Protein AF-A0A1B9JZG5-F1 (afdb_monomer_lite)

Structure (mmCIF, N/CA/C/O backbone):
data_AF-A0A1B9JZG5-F1
#
_entry.id   AF-A0A1B9JZG5-F1
#
loop_
_atom_site.group_PDB
_atom_site.id
_atom_site.type_symbol
_atom_site.label_atom_id
_atom_site.label_alt_id
_atom_site.label_comp_id
_atom_site.label_asym_id
_atom_site.label_entity_id
_atom_site.label_seq_id
_atom_site.pdbx_PDB_ins_code
_atom_site.Cartn_x
_atom_site.Cartn_y
_atom_site.Cartn_z
_atom_site.occupancy
_atom_site.B_iso_or_equiv
_atom_site.auth_seq_id
_atom_site.auth_comp_id
_atom_site.auth_asym_id
_atom_site.auth_atom_id
_atom_site.pdbx_PDB_model_num
ATOM 1 N N . MET A 1 1 ? -27.892 7.464 55.481 1.00 60.84 1 MET A N 1
ATOM 2 C CA . MET A 1 1 ? -28.217 8.012 54.138 1.00 60.84 1 MET A CA 1
ATOM 3 C C . MET A 1 1 ? -26.987 8.410 53.299 1.00 60.84 1 MET A C 1
ATOM 5 O O . MET A 1 1 ? -27.102 8.443 52.082 1.00 60.84 1 MET A O 1
ATOM 9 N N . ILE A 1 2 ? -25.809 8.660 53.899 1.00 65.62 2 ILE A N 1
ATOM 10 C CA . ILE A 1 2 ? -24.565 9.048 53.191 1.00 65.62 2 ILE A CA 1
ATOM 11 C C . ILE A 1 2 ? -23.914 7.903 52.380 1.00 65.62 2 ILE A C 1
ATOM 13 O O . ILE A 1 2 ? -23.445 8.138 51.269 1.00 65.62 2 ILE A O 1
ATOM 17 N N . PHE A 1 3 ? -23.940 6.662 52.880 1.00 61.81 3 PHE A N 1
ATOM 18 C CA . PHE A 1 3 ? -23.239 5.518 52.268 1.00 61.81 3 PHE A CA 1
ATOM 19 C C . PHE A 1 3 ? -23.715 5.190 50.837 1.00 61.81 3 PHE A C 1
ATOM 21 O O . PHE A 1 3 ? -22.912 4.979 49.935 1.00 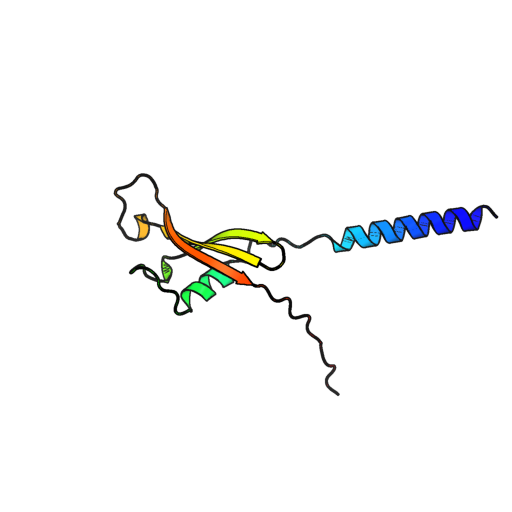61.81 3 PHE A O 1
ATOM 28 N N . ASN A 1 4 ? -25.028 5.272 50.592 1.00 69.12 4 ASN A N 1
ATOM 29 C CA . ASN A 1 4 ? -25.622 5.034 49.269 1.00 69.12 4 ASN A CA 1
ATOM 30 C C . ASN A 1 4 ? -25.268 6.126 48.242 1.00 69.12 4 ASN A C 1
ATOM 32 O O . ASN A 1 4 ? -25.339 5.907 47.034 1.00 69.12 4 ASN A O 1
ATOM 36 N N . ARG A 1 5 ? -24.894 7.319 48.720 1.00 72.38 5 ARG A N 1
ATOM 37 C CA . ARG A 1 5 ? -24.488 8.450 47.881 1.00 72.38 5 ARG A CA 1
ATOM 38 C C . ARG A 1 5 ? -23.049 8.279 47.388 1.00 72.38 5 ARG A C 1
ATOM 40 O O . ARG A 1 5 ? -22.793 8.517 46.213 1.00 72.38 5 ARG A O 1
ATOM 47 N N . PHE A 1 6 ? -22.160 7.784 48.251 1.00 75.62 6 PHE A N 1
ATOM 48 C CA . PHE A 1 6 ? -20.779 7.442 47.894 1.00 75.62 6 PHE A CA 1
A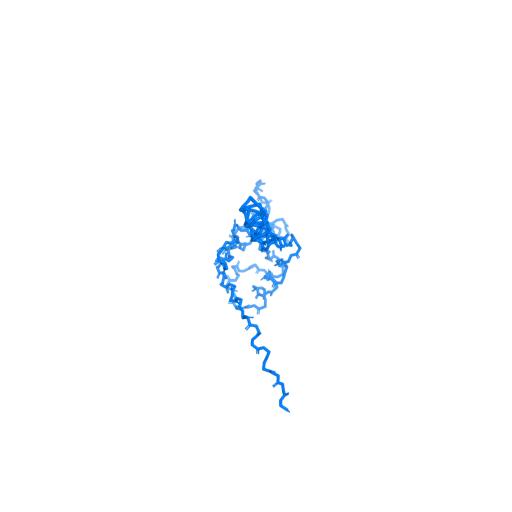TOM 49 C C . PHE A 1 6 ? -20.702 6.251 46.934 1.00 75.62 6 PHE A C 1
ATOM 51 O O . PHE A 1 6 ? -20.001 6.320 45.928 1.00 75.62 6 PHE A O 1
ATOM 58 N N . LEU A 1 7 ? -21.480 5.192 47.185 1.00 82.00 7 LEU A N 1
ATOM 59 C CA . LEU A 1 7 ? -21.484 4.003 46.327 1.00 82.00 7 LEU A CA 1
ATOM 60 C C . LEU A 1 7 ? -21.931 4.326 44.891 1.00 82.00 7 LEU A C 1
ATOM 62 O O . LEU A 1 7 ? -21.326 3.852 43.934 1.00 82.00 7 LEU A O 1
ATOM 66 N N . LYS A 1 8 ? -22.942 5.192 44.729 1.00 81.75 8 LYS A N 1
ATOM 67 C CA . LYS A 1 8 ? -23.388 5.656 43.407 1.00 81.75 8 LYS A CA 1
ATOM 68 C C . LYS A 1 8 ? -22.324 6.467 42.669 1.00 81.75 8 LYS A C 1
ATOM 70 O O . LYS A 1 8 ? -22.204 6.311 41.462 1.00 81.75 8 LYS A O 1
ATOM 75 N N . GLN A 1 9 ? -21.556 7.306 43.367 1.00 84.06 9 GLN A N 1
ATOM 76 C CA . GLN A 1 9 ? -20.478 8.088 42.749 1.00 84.06 9 GLN A CA 1
ATOM 77 C C . GLN A 1 9 ? -19.325 7.198 42.279 1.00 84.06 9 GLN A C 1
ATOM 79 O O . GLN A 1 9 ? -18.827 7.382 41.172 1.00 84.06 9 GLN A O 1
ATOM 84 N N . ILE A 1 10 ? -18.954 6.196 43.079 1.00 87.81 10 ILE A N 1
ATOM 85 C CA . ILE A 1 10 ? -17.937 5.207 42.703 1.00 87.81 10 ILE A CA 1
ATOM 86 C C . ILE A 1 10 ? -18.406 4.389 41.496 1.00 87.81 10 ILE A C 1
ATOM 88 O O . ILE A 1 10 ? -17.649 4.214 40.548 1.00 87.81 10 ILE A O 1
ATOM 92 N N . LEU A 1 11 ? -19.668 3.950 41.482 1.00 87.19 11 LEU A N 1
ATOM 93 C CA . LEU A 1 11 ? -20.234 3.219 40.347 1.00 87.19 11 LEU A CA 1
ATOM 94 C C . LEU A 1 11 ? -20.232 4.064 39.063 1.00 87.19 11 LEU A C 1
ATOM 96 O O . LEU A 1 11 ? -19.922 3.555 37.990 1.00 87.19 11 LEU A O 1
ATOM 100 N N . PHE A 1 12 ? -20.531 5.360 39.179 1.00 83.25 12 PHE A N 1
ATOM 101 C CA . PHE A 1 12 ? -20.501 6.290 38.050 1.00 83.25 12 PHE A CA 1
ATOM 102 C C . PHE A 1 12 ? -19.079 6.493 37.513 1.00 83.25 12 PHE A C 1
ATOM 104 O O . PHE A 1 12 ? -18.876 6.498 36.304 1.00 83.25 12 PHE A O 1
ATOM 111 N N . LEU A 1 13 ? -18.087 6.596 38.403 1.00 81.31 13 LEU A N 1
ATOM 112 C CA . LEU A 1 13 ? -16.672 6.685 38.035 1.00 81.31 13 LEU A CA 1
ATOM 113 C C . LEU A 1 13 ? -16.175 5.407 37.355 1.00 81.31 13 LEU A C 1
ATOM 115 O O . LEU A 1 13 ? -15.497 5.490 36.337 1.00 81.31 13 LEU A O 1
ATOM 119 N N . ILE A 1 14 ? -16.549 4.233 37.867 1.00 85.44 14 ILE A N 1
ATOM 120 C CA . ILE A 1 14 ? -16.192 2.946 37.253 1.00 85.44 14 ILE A CA 1
ATOM 121 C C . ILE A 1 14 ? -16.808 2.832 35.856 1.00 85.44 14 ILE A C 1
ATOM 123 O O . ILE A 1 14 ? -16.119 2.430 34.924 1.00 85.44 14 ILE A O 1
ATOM 127 N N . LEU A 1 15 ? -18.072 3.234 35.686 1.00 78.88 15 LEU A N 1
ATOM 128 C CA . LEU A 1 15 ? -18.734 3.243 34.381 1.00 78.88 15 LEU A CA 1
ATOM 129 C C . LEU A 1 15 ? -18.027 4.184 33.392 1.00 78.88 15 LEU A C 1
ATOM 131 O O . LEU A 1 15 ? -17.844 3.833 32.229 1.00 78.88 15 LEU A O 1
ATOM 135 N N . PHE A 1 16 ? -17.588 5.350 33.868 1.00 73.44 16 PHE A N 1
ATOM 136 C CA . PHE A 1 16 ? -16.868 6.333 33.060 1.00 73.44 16 PHE A CA 1
ATOM 137 C C . PHE A 1 16 ? -15.489 5.819 32.621 1.00 73.44 16 PHE A C 1
ATOM 139 O O . PHE A 1 16 ? -15.106 5.956 31.462 1.00 73.44 16 PHE A O 1
ATOM 146 N N . VAL A 1 17 ? -14.766 5.155 33.527 1.00 74.19 17 VAL A N 1
ATOM 147 C CA . VAL A 1 17 ? -13.475 4.519 33.227 1.00 74.19 17 VAL A CA 1
ATOM 148 C C . VAL A 1 17 ? -13.654 3.338 32.269 1.00 74.19 17 VAL A C 1
ATOM 150 O O . VAL A 1 17 ? -12.850 3.171 31.357 1.00 74.19 17 VAL A O 1
ATOM 153 N N . PHE A 1 18 ? -14.729 2.558 32.411 1.00 69.44 18 PHE A N 1
ATOM 154 C CA . PHE A 1 18 ? -15.016 1.437 31.515 1.00 69.44 18 PHE A CA 1
ATOM 155 C C . PHE A 1 18 ? -15.214 1.908 30.070 1.00 69.44 18 PHE A C 1
ATOM 157 O O . PHE A 1 18 ? -14.655 1.303 29.163 1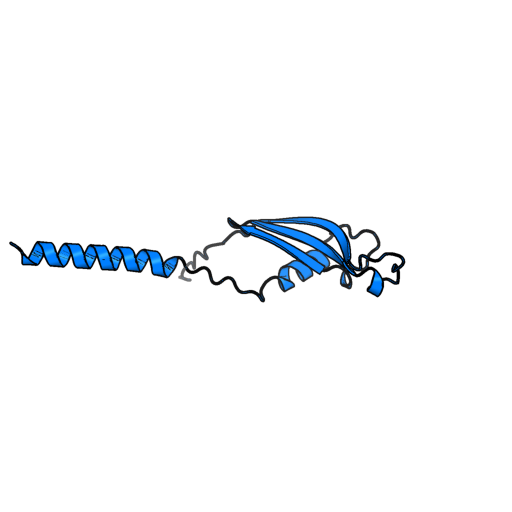.00 69.44 18 PHE A O 1
ATOM 164 N N . GLN A 1 19 ? -15.924 3.020 29.842 1.00 64.31 19 GLN A N 1
ATOM 165 C CA . GLN A 1 19 ? -16.089 3.580 28.494 1.00 64.31 19 GLN A CA 1
ATOM 166 C C . GLN A 1 19 ? -14.770 4.057 27.870 1.00 64.31 19 GLN A C 1
ATOM 168 O O . GLN A 1 19 ? -14.571 3.881 26.672 1.00 64.31 19 GLN A O 1
ATOM 173 N N . ALA A 1 20 ? -13.853 4.611 28.666 1.00 61.12 20 ALA A N 1
ATOM 174 C CA . ALA A 1 20 ? -12.564 5.086 28.166 1.00 61.12 20 ALA A CA 1
ATOM 175 C C . ALA A 1 20 ? -11.607 3.945 27.768 1.00 61.12 20 ALA A C 1
ATOM 177 O O . ALA A 1 20 ? -10.783 4.120 26.876 1.00 61.12 20 ALA A O 1
ATOM 178 N N . ILE A 1 21 ? -11.714 2.770 28.400 1.00 61.72 21 ILE A N 1
ATOM 179 C CA . ILE A 1 21 ? -10.820 1.631 28.129 1.00 61.72 21 ILE A CA 1
ATOM 180 C C . ILE A 1 21 ? -11.111 0.984 26.762 1.00 61.72 21 ILE A C 1
ATOM 182 O O . ILE A 1 21 ? -10.176 0.553 26.090 1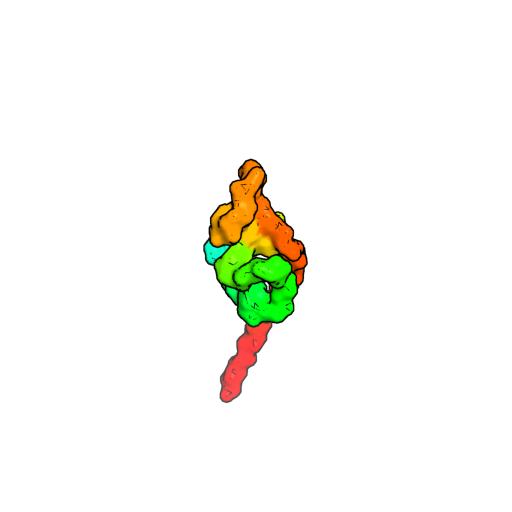.00 61.72 21 ILE A O 1
ATOM 186 N N . TRP A 1 22 ? -12.372 0.963 26.312 1.00 56.06 22 TRP A N 1
ATOM 187 C CA . TRP A 1 22 ? -12.754 0.405 25.002 1.00 56.06 22 TRP A CA 1
ATOM 188 C C . TRP A 1 22 ? -12.430 1.319 23.809 1.00 56.06 22 TRP A C 1
ATOM 190 O O . TRP A 1 22 ? -12.588 0.893 22.671 1.00 56.06 22 TRP A O 1
ATOM 200 N N . ALA A 1 23 ? -11.974 2.553 24.046 1.00 56.16 23 ALA A N 1
ATOM 201 C CA . ALA A 1 23 ? -11.689 3.529 22.992 1.00 56.16 23 ALA A CA 1
ATOM 202 C C . ALA A 1 23 ? -10.261 3.446 22.417 1.00 56.16 23 ALA A C 1
ATOM 204 O O . ALA A 1 23 ? -9.898 4.256 21.569 1.00 56.16 23 ALA A O 1
ATOM 205 N N . ASN A 1 24 ? -9.438 2.494 22.865 1.00 51.34 24 ASN A N 1
ATOM 206 C CA . ASN A 1 24 ? -8.095 2.318 22.318 1.00 51.34 24 ASN A CA 1
ATOM 207 C C . ASN A 1 24 ? -8.156 1.431 21.073 1.00 51.34 24 ASN A C 1
ATOM 209 O O . ASN A 1 24 ? -8.085 0.205 21.154 1.00 51.34 24 ASN A O 1
ATOM 213 N N . GLU A 1 25 ? -8.302 2.070 19.918 1.00 59.22 25 GLU A N 1
ATOM 214 C CA . GLU A 1 25 ? -8.069 1.446 18.624 1.00 59.22 25 GLU A CA 1
ATOM 215 C C . GLU A 1 25 ? -6.599 1.017 18.543 1.00 59.22 25 GLU A C 1
ATOM 217 O O . GLU A 1 25 ? -5.679 1.816 18.741 1.00 59.22 25 GLU A O 1
ATOM 222 N N . ILE A 1 26 ? -6.366 -0.274 18.307 1.00 52.22 26 ILE A N 1
ATOM 223 C CA . ILE A 1 26 ? -5.031 -0.797 18.024 1.00 52.22 26 ILE A CA 1
ATOM 224 C C . ILE A 1 26 ? -4.691 -0.332 16.607 1.00 52.22 26 ILE A C 1
ATOM 226 O O . ILE A 1 26 ? -4.928 -1.049 15.637 1.00 52.22 26 ILE A O 1
ATOM 230 N N . VAL A 1 27 ? -4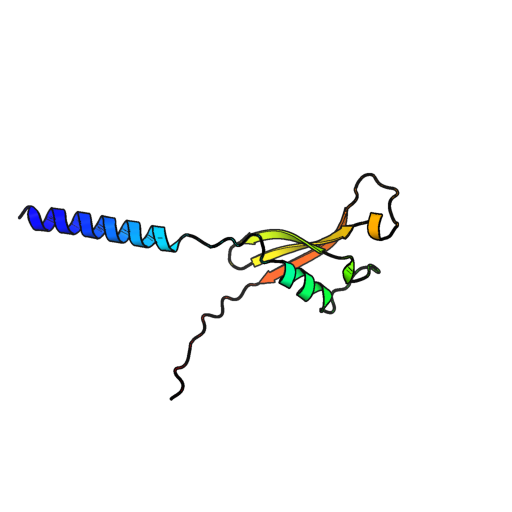.166 0.887 16.481 1.00 51.09 27 VAL A N 1
ATOM 231 C CA . VAL A 1 27 ? -3.565 1.361 15.232 1.00 51.09 27 VAL A CA 1
ATOM 232 C C . VAL A 1 27 ? -2.289 0.555 15.052 1.00 51.09 27 VAL A C 1
ATOM 234 O O . VAL A 1 27 ? -1.261 0.851 15.657 1.00 51.09 27 VAL A O 1
ATOM 237 N N . ASN A 1 28 ? -2.390 -0.540 14.305 1.00 54.09 28 ASN A N 1
ATOM 238 C CA . ASN A 1 28 ? -1.279 -1.440 14.061 1.00 54.09 28 ASN A CA 1
ATOM 239 C C . ASN A 1 28 ? -0.474 -0.874 12.876 1.00 54.09 28 ASN A C 1
ATOM 241 O O . ASN A 1 28 ? -0.957 -0.932 11.743 1.00 54.09 28 ASN A O 1
ATOM 245 N N . PRO A 1 29 ? 0.729 -0.306 13.092 1.00 53.00 29 PRO A N 1
ATOM 246 C CA . PRO A 1 29 ? 1.490 0.381 12.044 1.00 53.00 29 PRO A CA 1
ATOM 247 C C . PRO A 1 29 ? 2.017 -0.562 10.944 1.00 53.00 29 PRO A C 1
ATOM 249 O O . PRO A 1 29 ? 2.584 -0.093 9.962 1.00 53.00 29 PRO A O 1
ATOM 252 N N . GLU A 1 30 ? 1.822 -1.877 11.088 1.00 53.09 30 GLU A N 1
ATOM 253 C CA . GLU A 1 30 ? 2.328 -2.918 10.183 1.00 53.09 30 GLU A CA 1
ATOM 254 C C . GLU A 1 30 ? 1.263 -3.523 9.242 1.00 53.09 30 GLU A C 1
ATOM 256 O O . GLU A 1 30 ? 1.560 -4.441 8.483 1.00 53.09 30 GLU A O 1
ATOM 261 N N . CYS A 1 31 ? 0.010 -3.054 9.250 1.00 63.88 31 CYS A N 1
ATOM 262 C CA . CYS A 1 31 ? -1.094 -3.813 8.648 1.00 63.88 31 CYS A CA 1
ATOM 263 C C . CYS A 1 31 ? -1.645 -3.285 7.312 1.00 63.88 31 CYS A C 1
ATOM 265 O O . CYS A 1 31 ? -2.816 -3.512 7.061 1.00 63.88 31 CYS A O 1
ATOM 267 N N . TYR A 1 32 ? -0.881 -2.644 6.418 1.00 73.56 32 TYR A N 1
ATOM 268 C CA . TYR A 1 32 ? -1.419 -2.256 5.088 1.00 73.56 32 TYR A CA 1
ATOM 269 C C . TYR A 1 32 ? -0.727 -2.902 3.887 1.00 73.56 32 TYR A C 1
ATOM 271 O O . TYR A 1 32 ? -1.172 -2.713 2.754 1.00 73.56 32 TYR A O 1
ATOM 279 N N . ASP A 1 33 ? 0.285 -3.741 4.109 1.00 80.19 33 ASP A N 1
ATOM 280 C CA . ASP A 1 33 ? 0.928 -4.503 3.031 1.00 80.19 33 ASP A CA 1
ATOM 281 C C . ASP A 1 33 ? -0.082 -5.370 2.269 1.00 80.19 33 ASP A C 1
ATOM 283 O O . ASP A 1 33 ? -0.012 -5.503 1.046 1.00 80.19 33 ASP A O 1
ATOM 287 N N . TYR A 1 34 ? -1.097 -5.881 2.974 1.00 82.31 34 TYR A N 1
ATOM 288 C CA . TYR A 1 34 ? -2.184 -6.630 2.353 1.00 82.31 34 TYR A CA 1
ATOM 289 C C . TYR A 1 34 ? -2.969 -5.784 1.337 1.00 82.31 34 TYR A C 1
ATOM 291 O O . TYR A 1 34 ? -3.373 -6.309 0.303 1.00 82.31 34 TYR A O 1
ATOM 299 N N . LEU A 1 35 ? -3.171 -4.481 1.584 1.00 84.75 35 LEU A N 1
ATOM 300 C CA . LEU A 1 35 ? -3.854 -3.595 0.637 1.00 84.75 35 LEU A CA 1
ATOM 301 C C . LEU A 1 35 ? -3.017 -3.413 -0.622 1.00 84.75 35 LEU A C 1
ATOM 303 O O . LEU A 1 35 ? -3.555 -3.458 -1.727 1.00 84.75 35 LEU A O 1
ATOM 307 N N . THR A 1 36 ? -1.701 -3.256 -0.472 1.00 86.06 36 THR A N 1
ATOM 308 C CA . THR A 1 36 ? -0.789 -3.159 -1.615 1.00 86.06 36 THR A CA 1
ATOM 309 C C . THR A 1 36 ? -0.879 -4.415 -2.480 1.00 86.06 36 THR A C 1
ATOM 311 O O . THR A 1 36 ? -1.020 -4.317 -3.701 1.00 86.06 36 THR A O 1
ATOM 314 N N . GLU A 1 37 ? -0.881 -5.598 -1.865 1.00 85.75 37 GLU A N 1
ATOM 315 C CA . GLU A 1 37 ? -1.037 -6.864 -2.587 1.00 85.75 37 GLU A CA 1
ATOM 316 C C . GLU A 1 37 ? -2.436 -7.043 -3.202 1.00 85.75 37 GLU A C 1
ATOM 318 O O . GLU A 1 37 ? -2.563 -7.554 -4.320 1.00 85.75 37 GLU A O 1
ATOM 323 N N . LEU A 1 38 ? -3.499 -6.559 -2.552 1.00 85.38 38 LEU A N 1
ATOM 324 C CA . LEU A 1 38 ? -4.846 -6.531 -3.137 1.00 85.38 38 LEU A CA 1
ATOM 325 C C . LEU A 1 38 ? -4.894 -5.663 -4.400 1.00 85.38 38 LEU A C 1
ATOM 327 O O . LEU A 1 38 ? -5.451 -6.075 -5.418 1.00 85.38 38 LEU A O 1
ATOM 331 N N . VAL A 1 39 ? -4.265 -4.486 -4.382 1.00 85.69 39 VAL A N 1
ATOM 332 C CA . VAL A 1 39 ? -4.178 -3.620 -5.566 1.00 85.69 39 VAL A CA 1
ATOM 333 C C . VAL A 1 39 ? -3.404 -4.316 -6.681 1.00 85.69 39 VAL A C 1
ATOM 335 O O . VAL A 1 39 ? -3.881 -4.356 -7.817 1.00 85.69 39 VAL A O 1
ATOM 338 N N . ARG A 1 40 ? -2.256 -4.929 -6.370 1.00 86.12 40 ARG A N 1
ATOM 339 C CA . ARG A 1 40 ? -1.421 -5.656 -7.344 1.00 86.12 40 ARG A CA 1
ATOM 340 C C . ARG A 1 40 ? -2.143 -6.857 -7.963 1.00 86.12 40 ARG A C 1
ATOM 342 O O . ARG A 1 40 ? -2.070 -7.058 -9.177 1.00 86.12 40 ARG A O 1
ATOM 349 N N . SER A 1 41 ? -2.866 -7.633 -7.162 1.00 85.56 41 SER A N 1
ATOM 350 C CA . SER A 1 41 ? -3.629 -8.796 -7.639 1.00 85.56 41 SER A CA 1
ATOM 351 C C . SER A 1 41 ? -4.891 -8.418 -8.422 1.00 85.56 41 SER A C 1
ATOM 353 O O . SER A 1 41 ? -5.374 -9.215 -9.225 1.00 85.56 41 SER A O 1
ATOM 355 N N . SER A 1 42 ? -5.393 -7.192 -8.263 1.00 82.12 42 SER A N 1
ATOM 356 C CA . SER A 1 42 ? -6.561 -6.702 -8.994 1.00 82.12 42 SER A CA 1
ATOM 357 C C . SER A 1 42 ? -6.280 -6.350 -10.470 1.00 82.12 42 SER A C 1
ATOM 359 O O . SER A 1 42 ? -5.142 -6.348 -10.957 1.00 82.12 42 SER A O 1
ATOM 361 N N . ASN A 1 43 ? -7.349 -5.990 -11.187 1.00 83.00 43 ASN A N 1
ATOM 362 C CA . ASN A 1 43 ? -7.308 -5.428 -12.543 1.00 83.00 43 ASN A CA 1
ATOM 363 C C . ASN A 1 43 ? -7.126 -3.899 -12.542 1.00 83.00 43 ASN A C 1
ATOM 365 O O . ASN A 1 43 ? -7.636 -3.212 -13.427 1.00 83.00 43 ASN A O 1
ATOM 369 N N . PHE A 1 44 ? -6.438 -3.351 -11.537 1.00 82.25 44 PHE A N 1
ATOM 370 C CA . PHE A 1 44 ? -6.151 -1.923 -11.474 1.00 82.25 44 PHE A CA 1
ATOM 371 C C . PHE A 1 44 ? -5.341 -1.475 -12.713 1.00 82.25 44 PHE A C 1
ATOM 373 O O . PHE A 1 44 ? -4.390 -2.163 -13.103 1.00 82.25 44 PHE A O 1
ATOM 380 N N . PRO A 1 45 ? -5.696 -0.346 -13.356 1.00 81.81 45 PRO A N 1
ATOM 381 C CA . PRO A 1 45 ? -5.040 0.124 -14.573 1.00 81.81 45 PRO A CA 1
ATOM 382 C C . PRO A 1 45 ? -3.700 0.800 -14.246 1.00 81.81 45 PRO A C 1
ATOM 384 O O . PRO A 1 45 ? -3.579 2.023 -14.232 1.00 81.81 45 PRO A O 1
ATOM 387 N N . PHE A 1 46 ? -2.669 0.003 -13.969 1.00 79.25 46 PHE A N 1
ATOM 388 C CA . PHE A 1 46 ? -1.314 0.521 -13.786 1.00 79.25 46 PHE A CA 1
ATOM 389 C C . PHE A 1 46 ? -0.795 1.077 -15.121 1.00 79.25 46 PHE A C 1
ATOM 391 O O . PHE A 1 46 ? -0.700 0.343 -16.103 1.00 79.25 46 PHE A O 1
ATOM 398 N N . ASN A 1 47 ? -0.456 2.369 -15.167 1.00 73.38 47 ASN A N 1
ATOM 399 C CA . ASN A 1 47 ? -0.019 3.078 -16.377 1.00 73.38 47 ASN A CA 1
ATOM 400 C C . ASN A 1 47 ? 1.339 2.579 -16.905 1.00 73.38 47 ASN A C 1
ATOM 402 O O . ASN A 1 47 ? 2.361 3.227 -16.701 1.00 73.38 47 ASN A O 1
ATOM 406 N N . ASN A 1 48 ? 1.374 1.424 -17.576 1.00 77.06 48 ASN A N 1
ATOM 407 C CA . ASN A 1 48 ? 2.593 0.776 -18.090 1.00 77.06 48 ASN A CA 1
ATOM 408 C C . ASN A 1 48 ? 3.687 0.535 -17.027 1.00 77.06 48 ASN A C 1
ATOM 410 O O . ASN A 1 48 ? 4.832 0.237 -17.366 1.00 77.06 48 ASN A O 1
ATOM 414 N N . ILE A 1 49 ? 3.343 0.649 -15.742 1.00 81.94 49 ILE A N 1
ATOM 415 C CA . ILE A 1 49 ? 4.237 0.364 -14.623 1.00 81.94 49 ILE A CA 1
ATOM 416 C C . ILE A 1 49 ? 3.994 -1.079 -14.183 1.00 81.94 49 ILE A C 1
ATOM 418 O O . ILE A 1 49 ? 2.843 -1.422 -13.892 1.00 81.94 49 ILE A O 1
ATOM 422 N N . PRO A 1 50 ? 5.039 -1.920 -14.084 1.00 83.50 50 PRO A N 1
ATOM 423 C CA . PRO A 1 50 ? 4.895 -3.272 -13.565 1.00 83.50 50 PRO A CA 1
ATOM 424 C C . PRO A 1 50 ? 4.253 -3.262 -12.176 1.00 83.50 50 PRO A C 1
ATOM 426 O O . PRO A 1 50 ? 4.588 -2.429 -11.327 1.00 83.50 50 PRO A O 1
ATOM 429 N N . LYS A 1 51 ? 3.314 -4.181 -11.941 1.00 84.06 51 LYS A N 1
ATOM 430 C CA . LYS A 1 51 ? 2.478 -4.219 -10.731 1.00 84.06 51 LYS A CA 1
ATOM 431 C C . LYS A 1 51 ? 3.336 -4.244 -9.461 1.00 84.06 51 LYS A C 1
ATOM 433 O O . LYS A 1 51 ? 3.096 -3.477 -8.534 1.00 84.06 51 LYS A O 1
ATOM 438 N N . GLU A 1 52 ? 4.414 -5.018 -9.478 1.00 85.00 52 GLU A N 1
ATOM 439 C CA . GLU A 1 52 ? 5.390 -5.184 -8.399 1.00 85.00 52 GLU A CA 1
ATOM 440 C C . GLU A 1 52 ? 6.183 -3.914 -8.039 1.00 85.00 52 GLU A C 1
ATOM 442 O O . GLU A 1 52 ? 6.796 -3.848 -6.976 1.00 85.00 52 GLU A O 1
ATOM 447 N N . LYS A 1 53 ? 6.190 -2.891 -8.903 1.00 86.69 53 LYS A N 1
ATOM 448 C CA . LYS A 1 53 ? 6.854 -1.602 -8.639 1.00 86.69 53 LYS A CA 1
ATOM 449 C C . LYS A 1 53 ? 5.927 -0.560 -8.015 1.00 86.69 53 LYS A C 1
ATOM 451 O O . LYS A 1 53 ? 6.412 0.482 -7.579 1.00 86.69 53 LYS A O 1
ATOM 456 N N . ASN A 1 54 ? 4.622 -0.828 -7.972 1.00 85.81 54 ASN A N 1
ATOM 457 C CA . ASN A 1 54 ? 3.636 0.055 -7.358 1.00 85.81 54 ASN A CA 1
ATOM 458 C C . ASN A 1 54 ? 3.490 -0.281 -5.874 1.00 85.81 54 ASN A C 1
ATOM 460 O O . ASN A 1 54 ? 3.404 -1.452 -5.523 1.00 85.81 54 ASN A O 1
ATOM 464 N N . ASN A 1 55 ? 3.437 0.727 -5.015 1.00 87.69 55 ASN A N 1
ATOM 465 C CA . ASN A 1 55 ? 3.182 0.627 -3.584 1.00 87.69 55 ASN A CA 1
ATOM 466 C C . ASN A 1 55 ? 2.030 1.567 -3.196 1.00 87.69 55 ASN A C 1
ATOM 468 O O . ASN A 1 55 ? 1.710 2.485 -3.952 1.00 87.69 55 ASN A O 1
ATOM 472 N N . LEU A 1 56 ? 1.426 1.364 -2.028 1.00 88.31 56 LEU A N 1
ATOM 473 C CA . LEU A 1 56 ? 0.422 2.276 -1.488 1.00 88.31 56 LEU A CA 1
ATOM 474 C C . LEU A 1 56 ? 1.025 3.202 -0.438 1.00 88.31 56 LEU A C 1
ATOM 476 O O . LEU A 1 56 ? 1.736 2.762 0.461 1.00 88.31 56 LEU A O 1
ATOM 480 N N . LEU A 1 57 ? 0.707 4.489 -0.541 1.00 88.44 57 LEU A N 1
ATOM 481 C CA . LEU A 1 57 ? 0.810 5.417 0.579 1.00 88.44 57 LEU A CA 1
ATOM 482 C C . LEU A 1 57 ? -0.584 5.639 1.145 1.00 88.44 57 LEU A C 1
ATOM 484 O O . LEU A 1 57 ? -1.463 6.105 0.422 1.00 88.44 57 LEU A O 1
ATOM 488 N N . ILE A 1 58 ? -0.780 5.310 2.418 1.00 87.50 58 ILE A N 1
ATOM 489 C CA . ILE A 1 58 ? -2.026 5.611 3.121 1.00 87.50 58 ILE A CA 1
ATOM 490 C C . ILE A 1 58 ? -2.029 7.102 3.454 1.00 87.50 58 ILE A C 1
ATOM 492 O O . ILE A 1 58 ? -1.108 7.592 4.102 1.00 87.50 58 ILE A O 1
ATOM 496 N N . ASP A 1 59 ? -3.037 7.813 2.962 1.00 87.81 59 ASP A N 1
ATOM 497 C CA . ASP A 1 59 ? -3.219 9.251 3.181 1.00 87.81 59 ASP A CA 1
ATOM 498 C C . ASP A 1 59 ? -4.178 9.508 4.351 1.00 87.81 59 ASP A C 1
ATOM 500 O O . ASP A 1 59 ? -3.939 10.384 5.176 1.00 87.81 59 ASP A O 1
ATOM 504 N N . SER A 1 60 ? -5.228 8.690 4.472 1.00 86.75 60 SER A N 1
ATOM 505 C CA . SER A 1 60 ? -6.180 8.726 5.586 1.00 86.75 60 SER A CA 1
ATOM 506 C C . SER A 1 60 ? -6.751 7.330 5.845 1.00 86.75 60 SER A C 1
ATOM 508 O O . SER A 1 60 ? -7.030 6.588 4.902 1.00 86.75 60 SER A O 1
ATOM 510 N N . ASP A 1 61 ? -6.926 6.985 7.119 1.00 86.19 61 ASP A N 1
ATOM 511 C CA . ASP A 1 61 ? -7.714 5.842 7.584 1.00 86.19 61 ASP A CA 1
ATOM 512 C C . ASP A 1 61 ? -8.664 6.338 8.679 1.00 86.19 61 ASP A C 1
ATOM 514 O O . ASP A 1 61 ? -8.261 6.548 9.821 1.00 86.19 61 ASP A O 1
ATOM 518 N N . GLU A 1 62 ? -9.909 6.623 8.304 1.00 84.81 62 GLU A N 1
ATOM 519 C CA . GLU A 1 62 ? -10.922 7.146 9.218 1.00 84.81 62 GLU A CA 1
ATOM 520 C C . GLU A 1 62 ? -12.290 6.555 8.894 1.00 84.81 62 GLU A C 1
ATOM 522 O O . GLU A 1 62 ? -12.654 6.382 7.730 1.00 84.81 62 GLU A O 1
ATOM 527 N N . ASN A 1 63 ? -13.111 6.320 9.923 1.00 79.38 63 ASN A N 1
ATOM 528 C CA . ASN A 1 63 ? -14.517 5.933 9.763 1.00 79.38 63 ASN A CA 1
ATOM 529 C C . ASN A 1 63 ? -14.723 4.741 8.811 1.00 79.38 63 ASN A C 1
ATOM 531 O O . ASN A 1 63 ? -15.654 4.757 8.001 1.00 79.38 63 ASN A O 1
ATOM 535 N N . ASN A 1 64 ? -13.870 3.714 8.906 1.00 81.19 64 ASN A N 1
ATOM 536 C CA . ASN A 1 64 ? -13.894 2.540 8.029 1.00 81.19 64 ASN A CA 1
ATOM 537 C C . ASN A 1 64 ? -13.606 2.847 6.548 1.00 81.19 64 ASN A C 1
ATOM 539 O O . ASN A 1 64 ? -14.024 2.104 5.655 1.00 81.19 64 ASN A O 1
ATOM 543 N N . ILE A 1 65 ? -12.936 3.956 6.255 1.00 82.12 65 ILE A N 1
ATOM 544 C CA . ILE A 1 65 ? -12.569 4.353 4.904 1.00 82.12 65 ILE A CA 1
ATOM 545 C C . ILE A 1 65 ? -11.065 4.570 4.871 1.00 82.12 65 ILE A C 1
ATOM 547 O O . ILE A 1 65 ? -10.549 5.470 5.525 1.00 82.12 65 ILE A O 1
ATOM 551 N N . ILE A 1 66 ? -10.389 3.790 4.031 1.00 86.12 66 ILE A N 1
ATOM 552 C CA . ILE A 1 66 ? -8.961 3.956 3.774 1.00 86.12 66 ILE A CA 1
ATOM 553 C C . ILE A 1 66 ? -8.803 4.661 2.435 1.00 86.12 66 ILE A C 1
ATOM 555 O O . ILE A 1 66 ? -9.245 4.163 1.394 1.00 86.12 66 ILE A O 1
ATOM 559 N N . PHE A 1 67 ? -8.168 5.823 2.458 1.00 88.88 67 PHE A N 1
ATOM 560 C CA . PHE A 1 67 ? -7.767 6.560 1.275 1.00 88.88 67 PHE A CA 1
ATOM 561 C C . PHE A 1 67 ? -6.266 6.393 1.066 1.00 88.88 67 PHE A C 1
ATOM 563 O O . PHE A 1 67 ? -5.462 6.672 1.955 1.00 88.88 67 PHE A O 1
ATOM 570 N N . ALA A 1 68 ? -5.892 5.904 -0.111 1.00 90.31 68 ALA A N 1
ATOM 571 C CA . ALA A 1 68 ? -4.513 5.580 -0.424 1.00 90.31 68 ALA A CA 1
ATOM 572 C C . ALA A 1 68 ? -4.128 6.051 -1.823 1.00 90.31 68 ALA A C 1
ATOM 574 O O . ALA A 1 68 ? -4.930 6.036 -2.758 1.00 90.31 68 ALA A O 1
ATOM 575 N N . GLN A 1 69 ? -2.867 6.427 -1.979 1.00 91.19 69 GLN A N 1
ATOM 576 C CA . GLN A 1 69 ? -2.275 6.798 -3.251 1.00 91.19 69 GLN A CA 1
ATOM 577 C C . GLN A 1 69 ? -1.404 5.663 -3.788 1.00 91.19 69 GLN A C 1
ATOM 579 O O . GLN A 1 69 ? -0.544 5.143 -3.076 1.00 91.19 69 GLN A O 1
ATOM 584 N N . VAL A 1 70 ? -1.589 5.304 -5.059 1.00 89.00 70 VAL A N 1
ATOM 585 C CA . VAL A 1 70 ? -0.722 4.339 -5.745 1.00 89.00 70 VAL A CA 1
ATOM 586 C C . VAL A 1 70 ? 0.520 5.062 -6.227 1.00 89.00 70 VAL A C 1
ATOM 588 O O . VAL A 1 70 ? 0.450 5.860 -7.159 1.00 89.00 70 VAL A O 1
ATOM 591 N N . ASN A 1 71 ? 1.661 4.742 -5.632 1.00 89.38 71 ASN A N 1
ATOM 592 C CA . ASN A 1 71 ? 2.932 5.389 -5.912 1.00 89.38 71 ASN A CA 1
ATOM 593 C C . ASN A 1 71 ? 3.985 4.396 -6.386 1.00 89.38 71 ASN A C 1
ATOM 595 O O . ASN A 1 71 ? 3.943 3.212 -6.071 1.00 89.38 71 ASN A O 1
ATOM 599 N N . TYR A 1 72 ? 4.964 4.881 -7.137 1.00 87.56 72 TYR A N 1
ATOM 600 C CA . TYR A 1 72 ? 6.081 4.075 -7.609 1.00 87.56 72 TYR A CA 1
ATOM 601 C C . TYR A 1 72 ? 7.381 4.876 -7.584 1.00 87.56 72 TYR A C 1
ATOM 603 O O . TYR A 1 72 ? 7.399 6.105 -7.698 1.00 87.56 72 TYR A O 1
ATOM 611 N N . ASP A 1 73 ? 8.491 4.163 -7.428 1.00 87.06 73 ASP A N 1
ATOM 612 C CA . ASP A 1 73 ? 9.824 4.753 -7.472 1.00 87.06 73 ASP A CA 1
ATOM 613 C C . ASP A 1 73 ? 10.303 4.858 -8.927 1.00 87.06 73 ASP A C 1
ATOM 615 O O . ASP A 1 73 ? 10.563 3.853 -9.599 1.00 87.06 73 ASP A O 1
ATOM 619 N N . LYS A 1 74 ? 10.464 6.094 -9.407 1.00 85.25 74 LYS A N 1
ATOM 620 C CA . LYS A 1 74 ? 10.965 6.386 -10.754 1.00 85.25 74 LYS A CA 1
ATOM 621 C C . LYS A 1 74 ? 12.392 5.872 -10.966 1.00 85.25 74 LYS A C 1
ATOM 623 O O . LYS A 1 74 ? 12.729 5.462 -12.077 1.00 85.25 74 LYS A O 1
ATOM 628 N N . LYS A 1 75 ? 13.225 5.822 -9.918 1.00 82.44 75 LYS A N 1
ATOM 629 C CA . LYS A 1 75 ? 14.594 5.281 -9.988 1.00 82.44 75 LYS A CA 1
ATOM 630 C C . LYS A 1 75 ? 14.584 3.788 -10.287 1.00 82.44 75 LYS A C 1
ATOM 632 O O . LYS A 1 75 ? 15.386 3.326 -11.091 1.00 82.44 75 LYS A O 1
ATOM 637 N N . THR A 1 76 ? 13.670 3.036 -9.677 1.00 77.44 76 THR A N 1
ATOM 638 C CA . THR A 1 76 ? 13.556 1.586 -9.906 1.00 77.44 76 THR A CA 1
ATOM 639 C C . THR A 1 76 ? 13.096 1.252 -11.328 1.00 77.44 76 THR A C 1
ATOM 641 O O . THR A 1 76 ? 13.315 0.137 -11.791 1.00 77.44 76 THR A O 1
ATOM 644 N N . LEU A 1 77 ? 12.497 2.218 -12.027 1.00 79.81 77 LEU A N 1
ATOM 645 C CA . LEU A 1 77 ? 12.099 2.112 -13.432 1.00 79.81 77 LEU A CA 1
ATOM 646 C C . LEU A 1 77 ? 13.133 2.691 -14.409 1.00 79.81 77 LEU A C 1
ATOM 648 O O . LEU A 1 77 ? 12.913 2.652 -15.614 1.00 79.81 77 LEU A O 1
ATOM 652 N N . GLY A 1 78 ? 14.237 3.263 -13.915 1.00 72.44 78 GLY A N 1
ATOM 653 C CA . GLY A 1 78 ? 15.229 3.938 -14.757 1.00 72.44 78 GLY A CA 1
ATOM 654 C C . GLY A 1 78 ? 14.774 5.293 -15.321 1.00 72.44 78 GLY A C 1
ATOM 655 O O . GLY A 1 78 ? 15.449 5.844 -16.182 1.00 72.44 78 GLY A O 1
ATOM 656 N N . ILE A 1 79 ? 13.666 5.861 -14.827 1.00 71.25 79 ILE A N 1
ATOM 657 C CA . ILE A 1 79 ? 13.066 7.129 -15.288 1.00 71.25 79 ILE A CA 1
ATOM 658 C C . ILE A 1 79 ? 13.477 8.269 -14.337 1.00 71.25 79 ILE A C 1
ATOM 660 O O . ILE A 1 79 ? 12.645 8.988 -13.790 1.00 71.25 79 ILE A O 1
ATOM 664 N N . SER A 1 80 ? 14.770 8.407 -14.044 1.00 64.44 80 SER A N 1
ATOM 665 C CA . SER A 1 80 ? 15.260 9.355 -13.029 1.00 64.44 80 SER A CA 1
ATOM 666 C C . SER A 1 80 ? 16.002 10.533 -13.659 1.00 64.44 80 SER A C 1
ATOM 668 O O . SER A 1 80 ? 17.223 10.613 -13.575 1.00 64.44 80 SER A O 1
ATOM 670 N N . TYR A 1 81 ? 15.255 11.461 -14.258 1.00 63.66 81 TYR A N 1
ATOM 671 C CA . TYR A 1 81 ? 15.771 12.766 -14.712 1.00 63.66 81 TYR A CA 1
ATOM 672 C C . TYR A 1 81 ? 15.371 13.926 -13.785 1.00 63.66 81 TYR A C 1
ATOM 674 O O . TYR A 1 81 ? 15.709 15.074 -14.047 1.00 63.66 81 TYR A O 1
ATOM 682 N N . ASP A 1 82 ? 14.636 13.627 -12.714 1.00 62.94 82 ASP A N 1
ATOM 683 C CA . ASP A 1 82 ? 13.934 14.597 -11.876 1.00 62.94 82 ASP A CA 1
ATOM 684 C C . ASP A 1 82 ? 14.313 14.402 -10.397 1.00 62.94 82 ASP A C 1
ATOM 686 O O . ASP A 1 82 ? 14.596 13.280 -9.970 1.00 62.94 82 ASP A O 1
ATOM 690 N N . THR A 1 83 ? 14.338 15.483 -9.615 1.00 69.94 83 THR A N 1
ATOM 691 C CA . THR A 1 83 ? 14.765 15.476 -8.200 1.00 69.94 83 THR A CA 1
ATOM 692 C C . THR A 1 83 ? 13.785 14.722 -7.303 1.00 69.94 83 THR A C 1
ATOM 694 O O . THR A 1 83 ? 14.171 14.171 -6.271 1.00 69.94 83 THR A O 1
ATOM 697 N N . ASN A 1 84 ? 12.522 14.636 -7.722 1.00 73.38 84 ASN A N 1
ATOM 698 C CA . ASN A 1 84 ? 11.495 13.862 -7.041 1.00 73.38 84 ASN A CA 1
ATOM 699 C C . ASN A 1 84 ? 11.614 12.386 -7.416 1.00 73.38 84 ASN A C 1
ATOM 701 O O . ASN A 1 84 ? 11.366 12.017 -8.558 1.00 73.38 84 ASN A O 1
ATOM 705 N N . ARG A 1 85 ? 11.963 11.524 -6.458 1.00 78.88 85 ARG A N 1
ATOM 706 C CA . ARG A 1 85 ? 12.146 10.079 -6.686 1.00 78.88 85 ARG A CA 1
ATOM 707 C C . ARG A 1 85 ? 10.825 9.315 -6.866 1.00 78.88 85 ARG A C 1
ATOM 709 O O . ARG A 1 85 ? 10.784 8.337 -7.607 1.00 78.88 85 ARG A O 1
ATOM 716 N N . MET A 1 86 ? 9.752 9.758 -6.216 1.00 84.69 86 MET A N 1
ATOM 717 C CA . MET A 1 86 ? 8.439 9.105 -6.263 1.00 84.69 86 MET A CA 1
ATOM 718 C C . MET A 1 86 ? 7.508 9.785 -7.265 1.00 84.69 86 MET A C 1
ATOM 720 O O . MET A 1 86 ? 7.563 11.000 -7.456 1.00 84.69 86 MET A O 1
ATOM 724 N N . ALA A 1 87 ? 6.656 8.989 -7.901 1.00 85.62 87 ALA A N 1
ATOM 725 C CA . ALA A 1 87 ? 5.553 9.446 -8.736 1.00 85.62 87 ALA A CA 1
ATOM 726 C C . ALA A 1 87 ? 4.268 8.694 -8.372 1.00 85.62 87 ALA A C 1
ATOM 728 O O . ALA A 1 87 ? 4.330 7.616 -7.779 1.00 85.62 87 ALA A O 1
ATOM 729 N N . SER A 1 88 ? 3.125 9.281 -8.728 1.00 86.69 88 SER A N 1
ATOM 730 C CA . SER A 1 88 ? 1.786 8.782 -8.410 1.00 86.69 88 SER A CA 1
ATOM 731 C C . SER A 1 88 ? 1.038 8.367 -9.671 1.00 86.69 88 SER A C 1
ATOM 733 O O . SER A 1 88 ? 1.068 9.076 -10.676 1.00 86.69 88 SER A O 1
ATOM 735 N N . ASN A 1 89 ? 0.365 7.221 -9.599 1.00 82.00 89 ASN A N 1
ATOM 736 C CA . ASN A 1 89 ? -0.483 6.656 -10.648 1.00 82.00 89 ASN A CA 1
ATOM 737 C C . ASN A 1 89 ? -1.980 6.855 -10.386 1.00 82.00 89 ASN A C 1
ATOM 739 O O . ASN A 1 89 ? -2.792 6.523 -11.248 1.00 82.00 89 ASN A O 1
ATOM 743 N N . GLY A 1 90 ? -2.358 7.392 -9.224 1.00 85.50 90 GLY A N 1
ATOM 744 C CA . GLY A 1 90 ? -3.751 7.670 -8.894 1.00 85.50 90 GLY A CA 1
ATOM 745 C C . GLY A 1 90 ? -4.106 7.372 -7.445 1.00 85.50 90 GLY A C 1
ATOM 746 O O . GLY A 1 90 ? -3.249 7.074 -6.615 1.00 85.50 90 GLY A O 1
ATOM 747 N N . TRP A 1 91 ? -5.403 7.463 -7.164 1.00 89.19 91 TRP A N 1
ATOM 748 C CA . TRP A 1 91 ? -5.974 7.332 -5.829 1.00 89.19 91 TRP A CA 1
ATOM 749 C C . TRP A 1 91 ? -6.932 6.151 -5.759 1.00 89.19 91 TRP A C 1
ATOM 751 O O . TRP A 1 91 ? -7.662 5.870 -6.710 1.00 89.19 91 TRP A O 1
ATOM 761 N N . ILE A 1 92 ? -6.941 5.485 -4.611 1.00 87.25 92 ILE A N 1
ATOM 762 C CA . ILE A 1 92 ? -7.820 4.369 -4.298 1.00 87.25 92 ILE A CA 1
ATOM 763 C C . ILE A 1 92 ? -8.530 4.667 -2.984 1.00 87.25 92 ILE A C 1
ATOM 765 O O . ILE A 1 92 ? -7.953 5.214 -2.046 1.00 87.25 92 ILE A O 1
ATOM 769 N N . LYS A 1 93 ? -9.805 4.289 -2.937 1.00 89.19 93 LYS A N 1
ATOM 770 C CA . LYS A 1 93 ? -10.646 4.383 -1.753 1.00 89.19 93 LYS A CA 1
ATOM 771 C C . LYS A 1 93 ? -11.183 2.998 -1.416 1.00 89.19 93 LYS A C 1
ATOM 773 O O . LYS A 1 93 ? -11.887 2.402 -2.231 1.00 89.19 93 LYS A O 1
ATOM 778 N N . TYR A 1 94 ? -10.872 2.516 -0.223 1.00 83.75 94 TYR A N 1
ATOM 779 C CA . TYR A 1 94 ? -11.393 1.272 0.326 1.00 83.75 94 TYR A CA 1
ATOM 780 C C . TYR A 1 94 ? -12.441 1.551 1.393 1.00 83.75 94 TYR A C 1
ATOM 782 O O . TYR A 1 94 ? -12.313 2.494 2.169 1.00 83.75 94 TYR A O 1
ATOM 790 N N . TYR A 1 95 ? -13.463 0.700 1.431 1.00 82.19 95 TYR A N 1
ATOM 791 C CA . TYR A 1 95 ? -14.467 0.668 2.487 1.00 82.19 95 TYR A CA 1
ATOM 792 C C . TYR A 1 95 ? -14.229 -0.592 3.319 1.00 82.19 95 TYR A C 1
ATOM 794 O O . TYR A 1 95 ? -14.423 -1.707 2.833 1.00 82.19 95 TYR A O 1
ATOM 802 N N . VAL A 1 96 ? -13.775 -0.416 4.554 1.00 75.94 96 VAL A N 1
ATOM 803 C CA . VAL A 1 96 ? -13.522 -1.494 5.509 1.00 75.94 96 VAL A CA 1
ATOM 804 C C . VAL A 1 96 ? -14.844 -1.871 6.160 1.00 75.94 96 VAL A C 1
ATOM 806 O O . VAL A 1 96 ? -15.296 -1.265 7.122 1.00 75.94 96 VAL A O 1
ATOM 809 N N . ILE A 1 97 ? -15.524 -2.879 5.631 1.00 71.69 97 ILE A N 1
ATOM 810 C CA . ILE A 1 97 ? -16.733 -3.370 6.289 1.00 71.69 97 ILE A CA 1
ATOM 811 C C . ILE A 1 97 ? -16.286 -4.265 7.445 1.00 71.69 97 ILE A C 1
ATOM 813 O O . ILE A 1 97 ? -15.827 -5.384 7.220 1.00 71.69 97 ILE A O 1
ATOM 817 N N . LEU A 1 98 ? -16.428 -3.783 8.683 1.00 55.91 98 LEU A N 1
ATOM 818 C CA . LEU A 1 98 ? -16.377 -4.638 9.866 1.00 55.91 98 LEU A CA 1
ATOM 819 C C . LEU A 1 98 ? -17.562 -5.602 9.793 1.00 55.91 98 LEU A C 1
ATOM 821 O O . LEU A 1 98 ? -18.673 -5.290 10.220 1.00 55.91 98 LEU A O 1
ATOM 825 N N . ILE A 1 99 ? -17.331 -6.778 9.217 1.00 53.97 99 ILE A N 1
ATOM 826 C CA . ILE A 1 99 ? -18.256 -7.893 9.359 1.00 53.97 99 ILE A CA 1
ATOM 827 C C . ILE A 1 99 ? -18.075 -8.363 10.799 1.00 53.97 99 ILE A C 1
ATOM 829 O O . ILE A 1 99 ? -17.147 -9.105 11.117 1.00 53.97 99 ILE A O 1
ATOM 833 N N . SER A 1 100 ? -18.929 -7.882 11.700 1.00 45.78 100 SER A N 1
ATOM 834 C CA . SER A 1 100 ? -19.124 -8.533 12.985 1.00 45.78 100 SER A CA 1
ATOM 835 C C . SER A 1 100 ? -19.523 -9.971 12.675 1.00 45.78 100 SER A C 1
ATOM 837 O O . SER A 1 100 ? -20.607 -10.228 12.154 1.00 45.78 100 SER A O 1
ATOM 839 N N . TYR A 1 101 ? -18.607 -10.910 12.910 1.00 44.88 101 TYR A N 1
ATOM 840 C CA . TYR A 1 101 ? -18.900 -12.330 12.818 1.00 44.88 101 TYR A CA 1
ATOM 841 C C . TYR A 1 101 ? -20.085 -12.609 13.746 1.00 44.88 101 TYR A C 1
ATOM 843 O O . TYR A 1 101 ? -19.931 -12.702 14.962 1.00 44.88 101 TYR A O 1
ATOM 851 N N . ILE A 1 102 ? -21.282 -12.742 13.176 1.00 41.78 102 ILE A N 1
ATOM 852 C CA . ILE A 1 102 ? -22.343 -13.520 13.799 1.00 41.78 102 ILE A CA 1
ATOM 853 C C . ILE A 1 102 ? -21.815 -14.949 13.732 1.00 41.78 102 ILE A C 1
ATOM 855 O O . ILE A 1 102 ? -21.982 -15.650 12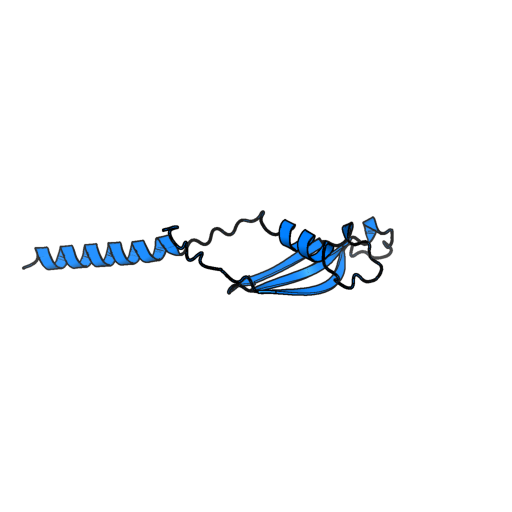.737 1.00 41.78 102 ILE A O 1
ATOM 859 N N . MET A 1 103 ? -21.071 -15.339 14.765 1.00 38.56 103 MET A N 1
ATOM 860 C CA . MET A 1 103 ? -20.768 -16.731 15.043 1.00 38.56 103 MET A CA 1
ATOM 861 C C . MET A 1 103 ? -22.115 -17.391 15.333 1.00 38.56 103 MET A C 1
ATOM 863 O O . MET A 1 103 ? -22.623 -17.324 16.449 1.00 38.56 103 MET A O 1
ATOM 867 N N . PHE A 1 104 ? -22.746 -17.943 14.297 1.00 40.75 104 PHE A N 1
ATOM 868 C CA . PHE A 1 104 ? -23.819 -18.903 14.488 1.00 40.75 104 PHE A CA 1
ATOM 869 C C . PHE A 1 104 ? -23.194 -20.082 15.240 1.00 40.75 104 PHE A C 1
ATOM 871 O O . PHE A 1 104 ? -22.236 -20.661 14.723 1.00 40.75 104 PHE A O 1
ATOM 878 N N . PRO A 1 105 ? -23.649 -20.413 16.462 1.00 41.47 105 PRO A N 1
ATOM 879 C CA . PRO A 1 105 ? -23.242 -21.665 17.067 1.00 41.47 105 PRO A CA 1
ATOM 880 C C . PRO A 1 105 ? -23.759 -22.772 16.148 1.00 41.47 105 PRO A C 1
ATOM 882 O O . PRO A 1 105 ? -24.954 -22.820 15.849 1.00 41.47 105 PRO A O 1
ATOM 885 N N . GLU A 1 106 ? -22.850 -23.604 15.643 1.00 52.06 106 GLU A N 1
ATOM 886 C CA . GLU A 1 106 ? -23.236 -24.851 14.993 1.00 52.06 106 GLU A CA 1
ATOM 887 C C . GLU A 1 106 ? -24.108 -25.640 15.982 1.00 52.06 106 GLU A C 1
ATOM 889 O O . GLU A 1 106 ? -23.760 -25.786 17.156 1.00 52.06 106 GLU A O 1
ATOM 894 N N . THR A 1 107 ? -25.293 -26.025 15.510 1.00 57.19 107 THR A N 1
ATOM 895 C CA . THR A 1 107 ? -26.310 -26.795 16.239 1.00 57.19 107 THR A CA 1
ATOM 896 C C . THR A 1 107 ? -25.856 -28.210 16.533 1.00 57.19 107 THR A C 1
ATOM 898 O O . THR A 1 107 ? -25.314 -28.829 15.588 1.00 57.19 107 THR A O 1
#

pLDDT: mean 74.96, std 13.79, range [38.56, 91.19]

Radius of gyration: 23.65 Å; chains: 1; bounding box: 44×42×72 Å

Sequence (107 aa):
MIFNRFLKQILFLILFVFQAIWANEIVNPECYDYLTELVRSSNFPFNNIPKEKNNLLIDSDENNIIFAQVNYDKKTLGISYDTNRMASNGWIKYYVILISYIMFPET

Secondary structure (DSSP, 8-state):
--HHHHHHHHHHHHHHHHHHHTT-----TT--HHHHHHHHHTT---SS--GGGEEEEEEEEETTEEEEEEEEETTTTT---SS--EEEEEEEEEE--------PPP-

Foldseek 3Di:
DVVVVVVVVVVVVVVVVVVVVVPDDCPPVPPCVVVLVVCLPDPNPQPPDRSVQWGWDFPDDPPQKTKIWTKGFCVVVVNPPDPDRMDTPDIDIDRRDPPPPPPPPDD